Protein AF-A0A933GY65-F1 (afdb_monomer)

Mean predicted aligned error: 2.19 Å

pLDDT: mean 95.73, std 3.65, range [79.94, 98.5]

Structure (mmCIF, N/CA/C/O backbone):
data_AF-A0A933GY65-F1
#
_entry.id   AF-A0A933GY65-F1
#
loop_
_atom_site.group_PDB
_atom_site.id
_atom_site.type_symbol
_atom_site.label_atom_id
_atom_site.label_alt_id
_atom_site.label_comp_id
_atom_site.label_asym_id
_atom_site.label_entity_id
_atom_site.label_seq_id
_atom_site.pdbx_PDB_ins_code
_atom_site.Cartn_x
_atom_site.Cartn_y
_atom_site.Cartn_z
_atom_site.occupancy
_atom_site.B_iso_or_equiv
_atom_site.auth_seq_id
_atom_site.auth_comp_id
_atom_site.auth_asym_id
_atom_site.auth_atom_id
_atom_site.pdbx_PDB_model_num
ATOM 1 N N . MET A 1 1 ? 7.590 -11.487 -0.242 1.00 88.75 1 MET A N 1
ATOM 2 C CA . MET A 1 1 ? 6.693 -11.288 0.911 1.00 88.75 1 MET A CA 1
ATOM 3 C C . MET A 1 1 ? 6.846 -9.850 1.372 1.00 88.75 1 MET A C 1
ATOM 5 O O . MET A 1 1 ? 7.987 -9.442 1.556 1.00 88.75 1 MET A O 1
ATOM 9 N N . LEU A 1 2 ? 5.762 -9.082 1.470 1.00 94.00 2 LEU A N 1
ATOM 10 C CA . LEU A 1 2 ? 5.801 -7.688 1.924 1.00 94.00 2 LEU A CA 1
ATOM 11 C C . LEU A 1 2 ? 5.496 -7.602 3.419 1.00 94.00 2 LEU A C 1
ATOM 13 O O . LEU A 1 2 ? 4.710 -8.391 3.934 1.00 94.00 2 LEU A O 1
ATOM 17 N N . ASP A 1 3 ? 6.107 -6.640 4.102 1.00 96.38 3 ASP A N 1
ATOM 18 C CA . ASP A 1 3 ? 5.782 -6.310 5.488 1.00 96.38 3 ASP A CA 1
ATOM 19 C C . ASP A 1 3 ? 4.870 -5.074 5.577 1.00 96.38 3 ASP A C 1
ATOM 21 O O . ASP A 1 3 ? 4.602 -4.383 4.588 1.00 96.38 3 ASP A O 1
ATOM 25 N N . THR A 1 4 ? 4.414 -4.774 6.793 1.00 97.25 4 THR A N 1
ATOM 26 C CA . THR A 1 4 ? 3.550 -3.629 7.108 1.00 97.25 4 THR A CA 1
ATOM 27 C C . THR A 1 4 ? 4.150 -2.287 6.658 1.00 97.25 4 THR A C 1
ATOM 29 O O . THR A 1 4 ? 3.413 -1.368 6.299 1.00 97.25 4 THR A O 1
ATOM 32 N N . GLY A 1 5 ? 5.479 -2.141 6.689 1.00 96.81 5 GLY A N 1
ATOM 33 C CA . GLY A 1 5 ? 6.171 -0.898 6.347 1.00 96.81 5 GLY A CA 1
ATOM 34 C C . GLY A 1 5 ? 6.161 -0.633 4.845 1.00 96.81 5 GLY A C 1
ATOM 35 O O . GLY A 1 5 ? 5.779 0.459 4.416 1.00 96.81 5 GLY A O 1
ATOM 36 N N . ILE A 1 6 ? 6.519 -1.643 4.048 1.00 96.88 6 ILE A N 1
ATOM 37 C CA . ILE A 1 6 ? 6.461 -1.558 2.586 1.00 96.88 6 ILE A CA 1
ATOM 38 C C . ILE A 1 6 ? 5.017 -1.367 2.121 1.00 96.88 6 ILE A C 1
ATOM 40 O O . ILE A 1 6 ? 4.756 -0.460 1.331 1.00 96.88 6 ILE A O 1
ATOM 44 N N . LEU A 1 7 ? 4.068 -2.137 2.663 1.00 97.38 7 LEU A N 1
ATOM 45 C CA . LEU A 1 7 ? 2.648 -1.979 2.339 1.00 97.38 7 LEU A CA 1
ATOM 46 C C . LEU A 1 7 ? 2.150 -0.565 2.654 1.00 97.38 7 LEU A C 1
ATOM 48 O O . LEU A 1 7 ? 1.479 0.046 1.827 1.00 97.38 7 LEU A O 1
ATOM 52 N N . GLY A 1 8 ? 2.546 0.001 3.798 1.00 97.81 8 GLY A N 1
ATOM 53 C CA . GLY A 1 8 ? 2.211 1.376 4.168 1.00 97.81 8 GLY A CA 1
ATOM 54 C C . GLY A 1 8 ? 2.693 2.418 3.152 1.00 97.81 8 GLY A C 1
ATOM 55 O O . GLY A 1 8 ? 1.984 3.389 2.886 1.00 97.81 8 GLY A O 1
ATOM 56 N N . MET A 1 9 ? 3.870 2.212 2.555 1.00 98.19 9 MET A N 1
ATOM 57 C CA . MET A 1 9 ? 4.399 3.074 1.493 1.00 98.19 9 MET A CA 1
ATOM 58 C C . MET A 1 9 ? 3.645 2.889 0.172 1.00 98.19 9 MET A C 1
ATOM 60 O O . MET A 1 9 ? 3.296 3.881 -0.471 1.00 98.19 9 MET A O 1
ATOM 64 N N . VAL A 1 10 ? 3.339 1.642 -0.197 1.00 97.44 10 VAL A N 1
ATOM 65 C CA . VAL A 1 10 ? 2.571 1.312 -1.409 1.00 97.44 10 VAL A CA 1
ATOM 66 C C . VAL A 1 10 ? 1.188 1.966 -1.372 1.00 97.44 10 VAL A C 1
ATOM 68 O O . VAL A 1 10 ? 0.790 2.621 -2.330 1.00 97.44 10 VAL A O 1
ATOM 71 N N . VAL A 1 11 ? 0.482 1.900 -0.241 1.00 97.69 11 VAL A N 1
ATOM 72 C CA . VAL A 1 11 ? -0.884 2.445 -0.131 1.00 97.69 11 VAL A CA 1
ATOM 73 C C . VAL A 1 11 ? -0.932 3.950 0.168 1.00 97.69 11 V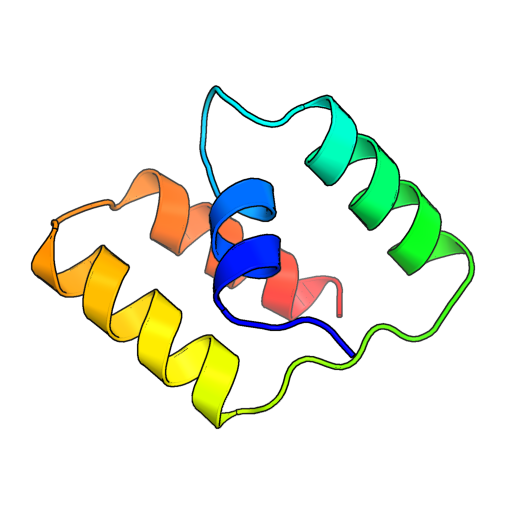AL A C 1
ATOM 75 O O . VAL A 1 11 ? -2.018 4.538 0.269 1.00 97.69 11 VAL A O 1
ATOM 78 N N . HIS A 1 12 ? 0.215 4.619 0.325 1.00 97.75 12 HIS A N 1
ATOM 79 C CA . HIS A 1 12 ? 0.253 6.044 0.646 1.00 97.75 12 HIS A CA 1
ATOM 80 C C . HIS A 1 1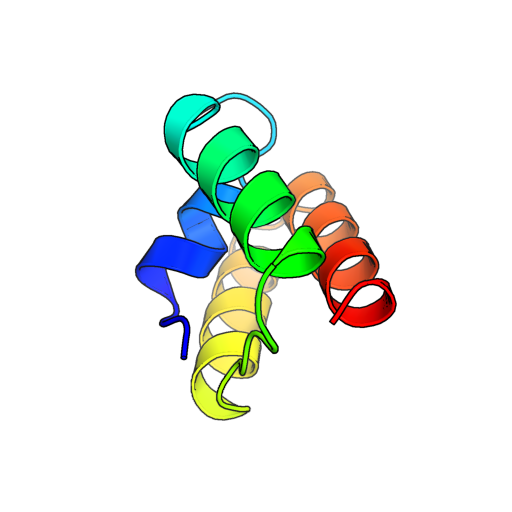2 ? -0.191 6.902 -0.561 1.00 97.75 12 HIS A C 1
ATOM 82 O O . HIS A 1 12 ? 0.402 6.838 -1.632 1.00 97.75 12 HIS A O 1
ATOM 88 N N . PRO A 1 13 ? -1.169 7.816 -0.419 1.00 96.00 13 PRO A N 1
ATOM 89 C CA . PRO A 1 13 ? -1.839 8.441 -1.567 1.00 96.00 13 PRO A CA 1
ATOM 90 C C . PRO A 1 13 ? -0.997 9.461 -2.351 1.00 96.00 13 PRO A C 1
ATOM 92 O O . PRO A 1 13 ? -1.452 9.957 -3.377 1.00 96.00 13 PRO A O 1
ATOM 95 N N . ARG A 1 14 ? 0.160 9.885 -1.824 1.00 94.38 14 ARG A N 1
ATOM 96 C CA . ARG A 1 14 ? 0.952 11.010 -2.376 1.00 94.38 14 ARG A CA 1
ATOM 97 C C . ARG A 1 14 ? 2.475 10.870 -2.292 1.00 94.38 14 ARG A C 1
ATOM 99 O O . ARG A 1 14 ? 3.182 11.751 -2.760 1.00 94.38 14 ARG A O 1
ATOM 106 N N . ARG A 1 15 ? 2.989 9.855 -1.603 1.00 95.75 15 ARG A N 1
ATOM 107 C CA . ARG A 1 15 ? 4.426 9.700 -1.306 1.00 95.75 15 ARG A CA 1
ATOM 108 C C . ARG A 1 15 ? 4.828 8.288 -1.689 1.00 95.75 15 ARG A C 1
ATOM 110 O O . ARG A 1 15 ? 3.946 7.448 -1.780 1.00 95.75 15 ARG A O 1
ATOM 117 N N . HIS A 1 16 ? 6.130 8.058 -1.836 1.00 97.06 16 HIS A N 1
ATOM 118 C CA . HIS A 1 16 ? 6.706 6.746 -2.147 1.00 97.06 16 HIS A CA 1
ATOM 119 C C . HIS A 1 16 ? 6.331 6.222 -3.540 1.00 97.06 16 HIS A C 1
ATOM 121 O O . HIS A 1 16 ? 6.131 5.028 -3.739 1.00 97.06 16 HIS A O 1
ATOM 127 N N . THR A 1 17 ? 6.232 7.125 -4.520 1.00 95.81 17 THR A N 1
ATOM 128 C CA . THR A 1 17 ? 5.934 6.776 -5.918 1.00 95.81 17 THR A CA 1
ATOM 129 C C . THR A 1 17 ? 6.978 5.824 -6.511 1.00 95.81 17 THR A C 1
ATOM 131 O O . THR A 1 17 ? 6.660 4.985 -7.343 1.00 95.81 17 THR A O 1
ATOM 134 N N . ASP A 1 18 ? 8.227 5.911 -6.062 1.00 97.44 18 ASP A N 1
ATOM 135 C CA . ASP A 1 18 ? 9.295 4.964 -6.382 1.00 97.44 18 ASP A CA 1
ATOM 136 C C . ASP A 1 18 ? 8.984 3.539 -5.895 1.00 97.44 18 ASP A C 1
ATOM 138 O O . ASP A 1 18 ? 9.117 2.589 -6.670 1.00 97.44 18 ASP A O 1
ATOM 142 N N . VAL A 1 19 ? 8.514 3.399 -4.651 1.00 97.38 19 VAL A N 1
ATOM 143 C CA . VAL A 1 19 ? 8.101 2.115 -4.060 1.00 97.38 19 VAL A CA 1
ATOM 144 C C . VAL A 1 19 ? 6.840 1.576 -4.735 1.00 97.38 19 VAL A C 1
ATOM 146 O O . VAL A 1 19 ? 6.768 0.383 -5.012 1.00 97.38 19 VAL A O 1
ATOM 149 N N . GLN A 1 20 ? 5.878 2.442 -5.058 1.00 96.50 20 GLN A N 1
ATOM 150 C CA . GLN A 1 20 ? 4.664 2.072 -5.798 1.00 96.50 20 GLN A CA 1
ATOM 151 C C . GLN A 1 20 ? 5.014 1.501 -7.171 1.00 96.50 20 GLN A C 1
ATOM 153 O O . GLN A 1 20 ? 4.690 0.357 -7.464 1.00 96.50 20 GLN A O 1
ATOM 158 N N . ASN A 1 21 ? 5.815 2.234 -7.948 1.00 96.94 21 ASN A N 1
ATOM 159 C CA . ASN A 1 21 ? 6.269 1.777 -9.258 1.00 96.94 21 ASN A CA 1
ATOM 160 C C . ASN A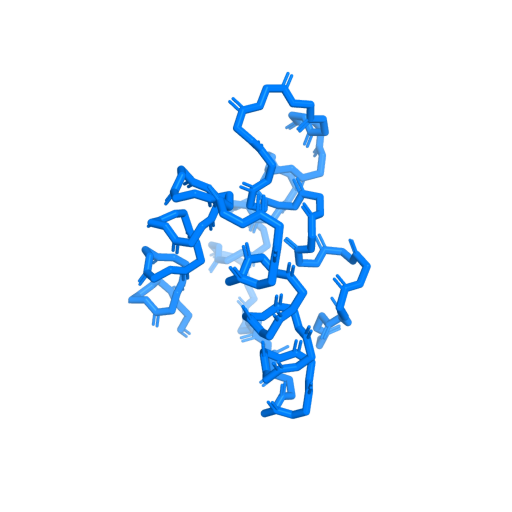 1 21 ? 7.083 0.474 -9.173 1.00 96.94 21 ASN A C 1
ATOM 162 O O . ASN A 1 21 ? 7.069 -0.331 -10.104 1.00 96.94 21 ASN A O 1
ATOM 166 N N . TRP A 1 22 ? 7.861 0.276 -8.103 1.00 96.81 22 TRP A N 1
ATOM 167 C CA . TRP A 1 22 ? 8.542 -0.996 -7.859 1.00 96.81 22 TRP A CA 1
ATOM 168 C C . TRP A 1 22 ? 7.548 -2.131 -7.590 1.00 96.81 22 TRP A C 1
ATOM 170 O O . TRP A 1 22 ? 7.709 -3.198 -8.180 1.00 96.81 22 TRP A O 1
ATOM 180 N N . CYS A 1 23 ? 6.526 -1.898 -6.763 1.00 95.94 23 CYS A N 1
ATOM 181 C CA . CYS A 1 23 ? 5.507 -2.895 -6.447 1.00 95.94 23 CYS A CA 1
ATOM 182 C C . CYS A 1 23 ? 4.713 -3.288 -7.694 1.00 95.94 23 CYS A C 1
ATOM 184 O O . CYS A 1 23 ? 4.565 -4.477 -7.952 1.00 95.94 23 CYS A O 1
ATOM 186 N N . ASP A 1 24 ? 4.307 -2.319 -8.518 1.00 95.12 24 ASP A N 1
ATOM 187 C CA . ASP A 1 24 ? 3.581 -2.577 -9.768 1.00 95.12 24 ASP A CA 1
ATOM 188 C C . ASP A 1 24 ? 4.390 -3.486 -10.701 1.00 95.12 24 ASP A C 1
ATOM 190 O O . ASP A 1 24 ? 3.886 -4.469 -11.239 1.00 95.12 24 ASP A O 1
ATOM 194 N N . ARG A 1 25 ? 5.694 -3.213 -10.852 1.00 96.75 25 ARG A N 1
ATOM 195 C CA . ARG A 1 25 ? 6.585 -4.091 -11.627 1.00 96.75 25 ARG A CA 1
ATOM 196 C C . ARG A 1 25 ? 6.728 -5.469 -10.988 1.00 96.75 25 ARG A C 1
ATOM 198 O O . ARG A 1 25 ? 6.758 -6.459 -11.711 1.00 96.75 25 ARG A O 1
ATOM 205 N N . ALA A 1 26 ? 6.822 -5.541 -9.661 1.00 94.88 26 ALA A N 1
ATOM 206 C CA . ALA A 1 26 ? 6.943 -6.806 -8.950 1.00 94.88 26 ALA A CA 1
ATOM 207 C C . ALA A 1 26 ? 5.694 -7.681 -9.132 1.00 94.88 26 ALA A C 1
ATOM 209 O O . ALA A 1 26 ? 5.855 -8.867 -9.397 1.00 94.88 26 ALA A O 1
ATOM 210 N N . LEU A 1 27 ? 4.489 -7.105 -9.078 1.00 94.56 27 LEU A N 1
ATOM 211 C CA . LEU A 1 27 ? 3.222 -7.810 -9.323 1.00 94.56 27 LEU A CA 1
ATOM 212 C C . LEU A 1 27 ? 3.147 -8.398 -10.740 1.00 94.56 27 LEU A C 1
ATOM 214 O O . LEU A 1 27 ? 2.615 -9.485 -10.936 1.00 94.56 27 LEU A O 1
ATOM 218 N N . LEU A 1 28 ? 3.736 -7.722 -11.732 1.00 95.44 28 LEU A N 1
ATOM 219 C CA . LEU A 1 28 ? 3.793 -8.225 -13.110 1.00 95.44 28 LEU A CA 1
ATOM 220 C C . LEU A 1 28 ? 4.802 -9.367 -13.311 1.00 95.44 28 LEU A C 1
ATOM 222 O O . LEU A 1 28 ? 4.697 -10.113 -14.283 1.00 95.44 28 LEU A O 1
ATOM 226 N N . GLN A 1 29 ? 5.817 -9.472 -12.452 1.00 96.06 29 GLN A N 1
ATOM 227 C CA . GLN A 1 29 ? 6.957 -10.378 -12.648 1.00 96.06 29 GLN A CA 1
ATOM 228 C C . GLN A 1 29 ? 6.985 -11.542 -11.656 1.00 96.06 29 GLN A C 1
ATOM 230 O O . GLN A 1 29 ? 7.630 -12.562 -11.913 1.00 96.06 29 GLN A O 1
ATOM 235 N N . HIS A 1 30 ? 6.324 -11.391 -10.513 1.00 94.38 30 HIS A N 1
ATOM 236 C CA . HIS A 1 30 ? 6.456 -12.275 -9.369 1.00 94.38 30 HIS A CA 1
ATOM 237 C C . HIS A 1 30 ? 5.128 -12.417 -8.632 1.00 94.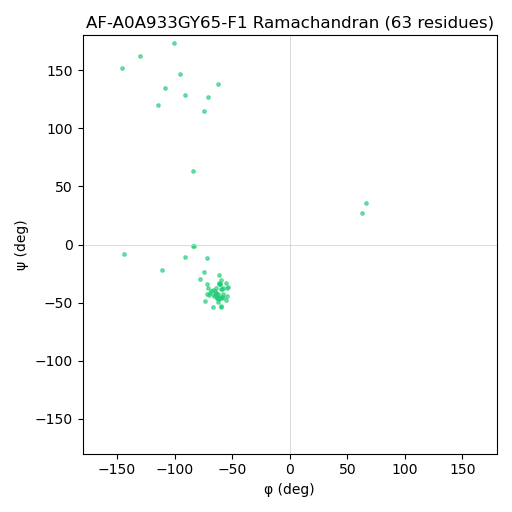38 30 HIS A C 1
ATOM 239 O O . HIS A 1 30 ? 4.334 -11.485 -8.559 1.00 94.38 30 HIS A O 1
ATOM 245 N N . GLN A 1 31 ? 4.939 -13.567 -7.985 1.00 93.50 31 GLN A N 1
ATOM 246 C CA . GLN A 1 31 ? 3.879 -13.710 -6.999 1.00 93.50 31 GLN A CA 1
ATOM 247 C C . GLN A 1 31 ? 4.279 -12.967 -5.721 1.00 93.50 31 GLN A C 1
ATOM 249 O O . GLN A 1 31 ? 5.252 -13.324 -5.043 1.00 93.50 31 GLN A O 1
ATOM 254 N N . VAL A 1 32 ? 3.536 -11.917 -5.394 1.00 93.62 32 VAL A N 1
ATOM 255 C CA . VAL A 1 32 ? 3.736 -11.141 -4.173 1.00 93.62 32 VAL A CA 1
ATOM 256 C C . VAL A 1 32 ? 2.860 -11.735 -3.076 1.00 93.62 32 VAL A C 1
ATOM 258 O O . VAL A 1 32 ? 1.672 -11.947 -3.252 1.00 93.62 32 VAL A O 1
ATOM 261 N N . LEU A 1 33 ? 3.465 -12.024 -1.926 1.00 94.38 33 LEU A N 1
ATOM 262 C CA . LEU A 1 33 ? 2.754 -12.549 -0.761 1.00 94.38 33 LEU A CA 1
ATOM 263 C C . LEU A 1 33 ? 2.673 -11.477 0.319 1.00 94.38 33 LEU A C 1
ATOM 265 O O . LEU A 1 33 ? 3.692 -10.860 0.649 1.00 94.38 33 LEU A O 1
ATOM 269 N N . VAL A 1 34 ? 1.496 -11.312 0.909 1.00 95.12 34 VAL A N 1
ATOM 270 C CA . VAL A 1 34 ? 1.268 -10.462 2.078 1.00 95.12 34 VAL A CA 1
ATOM 271 C C . VAL A 1 34 ? 0.873 -11.357 3.253 1.00 95.12 34 VAL A C 1
ATOM 273 O O . VAL A 1 34 ? -0.115 -12.079 3.151 1.00 95.12 34 VAL A O 1
ATOM 276 N N . PRO A 1 35 ? 1.630 -11.362 4.364 1.00 95.94 35 PRO A N 1
ATOM 277 C CA . PRO A 1 35 ? 1.209 -12.049 5.578 1.00 95.94 35 PRO A CA 1
ATOM 278 C C . PRO A 1 35 ? -0.082 -11.439 6.125 1.00 95.94 35 PRO A C 1
ATOM 280 O O . PRO A 1 35 ? -0.176 -10.218 6.235 1.00 95.94 35 PRO A O 1
ATOM 283 N N . GLU A 1 36 ? -1.019 -12.273 6.580 1.00 96.44 36 GLU A N 1
ATOM 284 C CA . GLU A 1 36 ? -2.280 -11.814 7.194 1.00 96.44 36 GLU A CA 1
ATOM 285 C C . GLU A 1 36 ? -2.048 -10.834 8.356 1.00 96.44 36 GLU A C 1
ATOM 287 O O . GLU A 1 36 ? -2.768 -9.852 8.511 1.00 96.44 36 GLU A O 1
ATOM 292 N N . ILE A 1 37 ? -0.993 -11.052 9.152 1.00 97.06 37 ILE A N 1
ATOM 293 C CA . ILE A 1 37 ? -0.616 -10.149 10.250 1.00 97.06 37 ILE A CA 1
ATOM 294 C C . ILE A 1 37 ? -0.203 -8.766 9.730 1.00 97.06 37 ILE A C 1
ATOM 296 O O . ILE A 1 37 ? -0.535 -7.761 10.356 1.00 97.06 37 ILE A O 1
ATOM 300 N N . ALA A 1 38 ? 0.494 -8.700 8.593 1.00 97.06 38 ALA A N 1
ATOM 301 C CA . ALA A 1 38 ? 0.935 -7.435 8.014 1.00 97.06 38 ALA A CA 1
ATOM 302 C C . ALA A 1 38 ? -0.250 -6.623 7.471 1.00 97.06 38 ALA A C 1
ATOM 304 O O . ALA A 1 38 ? -0.319 -5.416 7.723 1.00 97.06 38 ALA A O 1
ATOM 305 N N . ASP A 1 39 ? -1.200 -7.285 6.797 1.00 96.94 39 ASP A N 1
ATOM 306 C CA . ASP A 1 39 ? -2.456 -6.646 6.388 1.00 96.94 39 ASP A CA 1
ATOM 307 C C . ASP A 1 39 ? -3.229 -6.131 7.609 1.00 96.94 39 ASP A C 1
ATOM 309 O O . ASP A 1 39 ? -3.513 -4.935 7.720 1.00 96.94 39 ASP A O 1
ATOM 313 N N . TYR A 1 40 ? -3.471 -7.008 8.588 1.00 97.50 40 TYR A N 1
ATOM 314 C CA . TYR A 1 40 ? -4.227 -6.671 9.790 1.00 97.50 40 TYR A CA 1
ATOM 315 C C . TYR A 1 40 ? -3.631 -5.468 10.536 1.00 97.50 40 TYR A C 1
ATOM 317 O O . TYR A 1 40 ? -4.349 -4.532 10.908 1.00 97.50 40 TYR A O 1
ATOM 325 N N . GLU A 1 41 ? -2.314 -5.459 10.757 1.00 98.31 41 GLU A N 1
ATOM 326 C CA . GLU A 1 41 ? -1.639 -4.353 11.433 1.00 98.31 41 GLU A CA 1
ATOM 327 C C . GLU A 1 41 ? -1.761 -3.036 10.668 1.00 98.31 41 GLU A C 1
ATOM 329 O O . GLU A 1 41 ? -1.980 -1.986 11.288 1.00 98.31 41 GLU A O 1
ATOM 334 N N . LEU A 1 42 ? -1.597 -3.074 9.343 1.00 98.44 42 LEU A N 1
ATOM 335 C CA . LEU A 1 42 ? -1.707 -1.887 8.510 1.00 98.44 42 LEU A CA 1
ATOM 336 C C . LEU A 1 42 ? -3.142 -1.369 8.519 1.00 98.44 42 LEU A C 1
ATOM 338 O O . LEU A 1 42 ? -3.371 -0.214 8.886 1.00 98.44 42 LEU A O 1
ATOM 342 N N . ARG A 1 43 ? -4.110 -2.227 8.193 1.00 98.44 43 ARG A N 1
ATOM 343 C CA . ARG A 1 43 ? -5.535 -1.898 8.154 1.00 98.44 43 ARG A CA 1
ATOM 344 C C . ARG A 1 43 ? -6.000 -1.302 9.480 1.00 98.44 43 ARG A C 1
ATOM 346 O O . ARG A 1 43 ? -6.632 -0.244 9.487 1.00 98.44 43 ARG A O 1
ATOM 353 N N . ARG A 1 44 ? -5.599 -1.886 10.616 1.00 98.50 44 ARG A N 1
ATOM 354 C CA . ARG A 1 44 ? -5.882 -1.346 11.957 1.00 98.50 44 ARG A CA 1
ATOM 355 C C . ARG A 1 44 ? -5.316 0.064 12.153 1.00 98.50 44 ARG A C 1
ATOM 357 O O . ARG A 1 44 ? -6.027 0.930 12.663 1.00 98.50 44 ARG A O 1
ATOM 364 N N . LYS A 1 45 ? -4.059 0.315 11.768 1.00 98.44 45 LYS A N 1
ATOM 365 C CA . LYS A 1 45 ? -3.427 1.645 11.883 1.00 98.44 45 LYS A CA 1
ATOM 366 C C . LYS A 1 45 ? -4.124 2.679 10.997 1.00 98.44 45 LYS A C 1
ATOM 368 O O . LYS A 1 45 ? -4.379 3.794 11.451 1.00 98.44 45 LYS A O 1
ATOM 373 N N . LEU A 1 46 ? -4.465 2.311 9.761 1.00 98.44 46 LEU A N 1
ATOM 374 C CA . LEU A 1 46 ? -5.153 3.198 8.821 1.00 98.44 46 LEU A CA 1
ATOM 375 C C . LEU A 1 46 ? -6.566 3.551 9.302 1.00 98.44 46 LEU A C 1
ATOM 377 O O . LEU A 1 46 ? -6.941 4.723 9.259 1.00 98.44 46 LEU A O 1
ATOM 381 N N . LEU A 1 47 ? -7.319 2.566 9.804 1.00 98.44 47 LEU A N 1
ATOM 382 C CA . LEU A 1 47 ? -8.643 2.773 10.400 1.00 98.44 47 LEU A CA 1
ATOM 383 C C . LEU A 1 47 ? -8.567 3.677 11.629 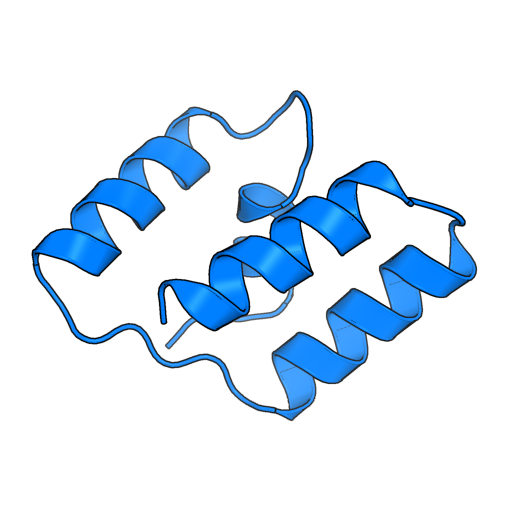1.00 98.44 47 LEU A C 1
ATOM 385 O O . LEU A 1 47 ? -9.326 4.637 11.731 1.00 98.44 47 LEU A O 1
ATOM 389 N N . HIS A 1 48 ? -7.614 3.415 12.528 1.00 98.38 48 HIS A N 1
ATOM 390 C CA . HIS A 1 48 ? -7.395 4.243 13.711 1.00 98.38 48 HIS A CA 1
ATOM 391 C C . HIS A 1 48 ? -7.077 5.703 13.349 1.00 98.38 48 HIS A C 1
ATOM 393 O O . HIS A 1 48 ? -7.556 6.619 14.010 1.00 98.38 48 HIS A O 1
ATOM 399 N N . GLY A 1 49 ? -6.306 5.923 12.281 1.00 97.94 49 GLY A N 1
ATOM 400 C CA . GLY A 1 49 ? -5.974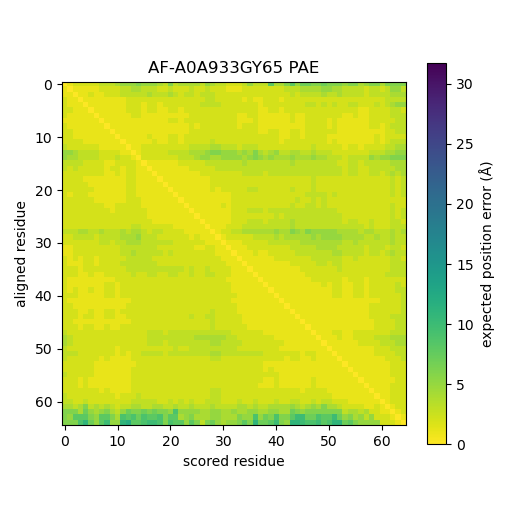 7.257 11.778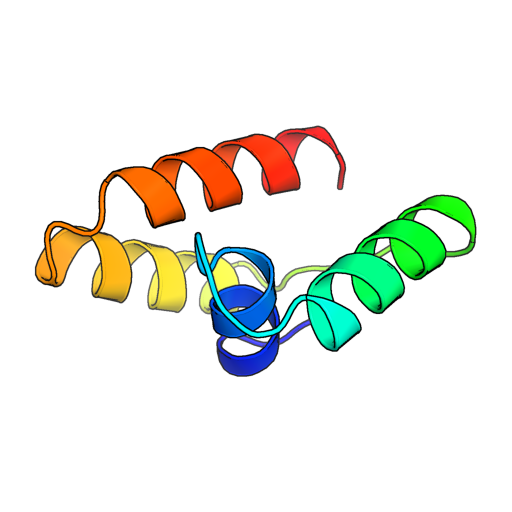 1.00 97.94 49 GLY A CA 1
ATOM 401 C C . GLY A 1 49 ? -7.026 7.898 10.865 1.00 97.94 49 GLY A C 1
ATOM 402 O O . GLY A 1 49 ? -6.794 9.006 10.386 1.00 97.94 49 GLY A O 1
ATOM 403 N N . GLY A 1 50 ? -8.144 7.225 10.563 1.00 97.94 50 GLY A N 1
ATOM 404 C CA . GLY A 1 50 ? -9.154 7.725 9.621 1.00 97.94 50 GLY A CA 1
ATOM 405 C C . GLY A 1 50 ? -8.639 7.905 8.183 1.00 97.94 50 GLY A C 1
ATOM 406 O O . GLY A 1 50 ? -9.142 8.748 7.438 1.00 97.94 50 GLY A O 1
ATOM 407 N N . LEU A 1 51 ? -7.623 7.139 7.772 1.00 98.19 51 LEU A N 1
ATOM 408 C CA . LEU A 1 51 ? -6.916 7.302 6.497 1.00 98.19 51 LEU A CA 1
ATOM 409 C C . LEU A 1 51 ? -7.643 6.603 5.337 1.00 98.19 51 LEU A C 1
ATOM 411 O O . LEU A 1 51 ? -7.119 5.688 4.702 1.00 98.19 51 LEU A O 1
ATOM 415 N N . THR A 1 52 ? -8.855 7.062 5.031 1.00 97.44 52 THR A N 1
ATOM 416 C CA . THR A 1 52 ? -9.784 6.423 4.077 1.00 97.44 52 THR A CA 1
ATOM 417 C C . THR A 1 52 ? -9.204 6.184 2.682 1.00 97.44 52 THR A C 1
ATOM 419 O O . THR A 1 52 ? 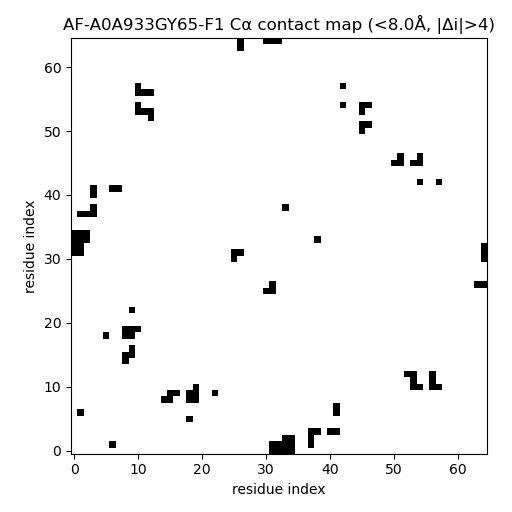-9.459 5.142 2.088 1.00 97.44 52 THR A O 1
ATOM 422 N N . ARG A 1 53 ? -8.378 7.101 2.156 1.00 97.94 53 ARG A N 1
ATOM 423 C CA . ARG A 1 53 ? -7.725 6.916 0.844 1.00 97.94 53 ARG A CA 1
ATOM 424 C C . ARG A 1 53 ? -6.707 5.777 0.849 1.00 97.94 53 ARG A C 1
ATOM 426 O O . ARG A 1 53 ? -6.623 5.051 -0.130 1.00 97.94 53 ARG A O 1
ATOM 433 N N . SER A 1 54 ? -5.947 5.627 1.932 1.00 98.06 54 SER A N 1
ATOM 434 C CA . SER A 1 54 ? -4.985 4.530 2.059 1.00 98.06 54 SER A CA 1
ATOM 435 C C . SER A 1 54 ? -5.681 3.191 2.262 1.00 98.06 54 SER A C 1
ATOM 437 O O . SER A 1 54 ? -5.208 2.200 1.730 1.00 98.06 54 SER A O 1
ATOM 439 N N . ILE A 1 55 ? -6.823 3.167 2.958 1.00 98.06 55 ILE A N 1
ATOM 440 C CA . ILE A 1 55 ? -7.663 1.962 3.066 1.00 98.06 55 ILE A CA 1
ATOM 441 C C . ILE A 1 55 ? -8.165 1.553 1.679 1.00 98.06 55 ILE A C 1
ATOM 443 O O . ILE A 1 55 ? -7.954 0.423 1.270 1.00 98.06 55 ILE A O 1
ATOM 447 N N . ALA A 1 56 ? -8.714 2.496 0.908 1.00 97.75 56 ALA A N 1
ATOM 448 C CA . ALA A 1 56 ? -9.175 2.209 -0.450 1.00 97.75 56 ALA A CA 1
ATOM 449 C C . ALA A 1 56 ? -8.045 1.731 -1.383 1.00 97.75 56 ALA A C 1
ATOM 451 O O . ALA A 1 56 ? -8.286 0.939 -2.288 1.00 97.75 56 ALA A O 1
ATOM 452 N N . ASN A 1 57 ? -6.815 2.217 -1.190 1.00 97.00 57 ASN A N 1
ATOM 453 C CA . ASN A 1 57 ? -5.654 1.726 -1.931 1.00 97.00 57 ASN A CA 1
ATOM 454 C C . ASN A 1 57 ? -5.246 0.311 -1.493 1.00 97.00 57 ASN A C 1
ATOM 456 O O . ASN A 1 57 ? -4.868 -0.482 -2.347 1.00 97.00 57 ASN A O 1
ATOM 460 N N . LEU A 1 58 ? -5.338 -0.005 -0.197 1.00 96.94 58 LEU A N 1
ATOM 461 C CA . LEU A 1 58 ? -5.089 -1.350 0.329 1.00 96.94 58 LEU A CA 1
ATOM 462 C C . LEU A 1 58 ? -6.106 -2.356 -0.227 1.00 96.94 58 LEU A C 1
ATOM 464 O O . LEU A 1 58 ? -5.704 -3.389 -0.744 1.00 96.94 58 LEU A O 1
ATOM 468 N N . ASP A 1 59 ? -7.393 -2.003 -0.227 1.00 96.19 59 ASP A N 1
ATOM 469 C CA . ASP A 1 59 ? -8.463 -2.852 -0.772 1.00 96.19 59 ASP A CA 1
ATOM 470 C C . ASP A 1 59 ? -8.278 -3.131 -2.274 1.00 96.19 59 ASP A C 1
ATOM 472 O O . ASP A 1 59 ? -8.614 -4.206 -2.757 1.00 96.19 59 ASP A O 1
ATOM 476 N N . ARG A 1 60 ? -7.739 -2.168 -3.036 1.00 94.12 60 ARG A N 1
ATOM 477 C CA . ARG A 1 60 ? -7.400 -2.387 -4.453 1.00 94.12 60 ARG A CA 1
ATOM 478 C C . ARG A 1 60 ? -6.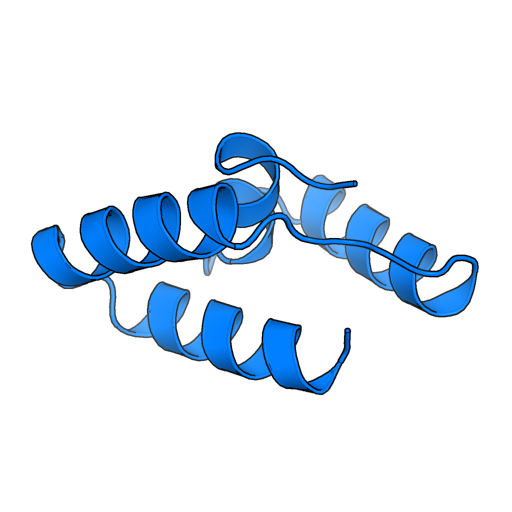218 -3.330 -4.608 1.00 94.12 60 ARG A C 1
ATOM 480 O O . ARG A 1 60 ? -6.276 -4.219 -5.443 1.00 94.12 60 ARG A O 1
ATOM 487 N N . LEU A 1 61 ? -5.181 -3.147 -3.792 1.00 91.69 61 LEU A N 1
ATOM 488 C CA . LEU A 1 61 ? -4.000 -4.000 -3.830 1.00 91.69 61 LEU A CA 1
ATOM 489 C C . LEU A 1 61 ? -4.363 -5.465 -3.548 1.00 91.69 61 LEU A C 1
ATOM 491 O O . LEU A 1 61 ? -3.838 -6.341 -4.214 1.00 91.69 61 LEU A O 1
ATOM 495 N N . GLU A 1 62 ? -5.292 -5.738 -2.628 1.00 88.00 62 GLU A N 1
ATOM 496 C CA . GLU A 1 62 ? -5.789 -7.099 -2.355 1.00 88.00 62 GLU A CA 1
ATOM 497 C C . GLU A 1 62 ? -6.478 -7.772 -3.551 1.00 88.00 62 GLU A C 1
ATOM 499 O O . GLU A 1 62 ? -6.501 -8.996 -3.619 1.00 88.00 62 GLU A O 1
ATOM 504 N N . VAL A 1 63 ? -7.040 -7.003 -4.489 1.00 85.56 63 VAL A N 1
ATOM 505 C CA . VAL A 1 63 ? -7.633 -7.546 -5.725 1.00 85.56 63 VAL A CA 1
ATOM 506 C C . VAL A 1 63 ? -6.556 -7.916 -6.749 1.00 85.56 63 VAL A C 1
ATOM 508 O O . VAL A 1 63 ? -6.770 -8.818 -7.557 1.00 85.56 63 VAL A O 1
ATOM 511 N N . ASP A 1 64 ? -5.420 -7.217 -6.718 1.00 79.94 64 ASP A N 1
ATOM 512 C CA . ASP A 1 64 ? -4.316 -7.376 -7.669 1.00 79.94 64 ASP A CA 1
ATOM 513 C C . ASP A 1 64 ? -3.257 -8.408 -7.214 1.00 79.94 64 ASP A C 1
ATOM 515 O O . ASP A 1 64 ? -2.374 -8.760 -8.002 1.00 79.94 64 ASP A O 1
ATOM 519 N N . LEU A 1 65 ? -3.322 -8.869 -5.956 1.00 81.06 65 LEU A N 1
ATOM 520 C CA . LEU A 1 65 ? -2.450 -9.894 -5.355 1.00 81.06 65 LEU A CA 1
ATOM 521 C C . LEU A 1 65 ? -2.936 -11.323 -5.646 1.00 81.06 65 LEU A C 1
ATOM 523 O O . LEU A 1 65 ? -2.056 -12.184 -5.895 1.00 81.06 65 LEU A O 1
#

Radius of gyration: 11.0 Å; Cα contacts (8 Å, |Δi|>4): 56; chains: 1; bounding box: 19×25×27 Å

Sequence (65 aa):
MLDTGILGMVVHPRRHTDVQNWCDRALLQHQVLVPEIADYELRRKLLHGGLTRSIANLDRLEVDL

Foldseek 3Di:
DDALVLLQLLLDPPHNVVSVVVVVVCLVPHDDDDDPVRLVVNLVVCVVVVVVSSNVSSVVVVVSD

Solvent-accessible surface area (backbone atoms only — not comparable to full-atom values): 3679 Å² total; per-residue (Å²): 110,54,49,42,68,59,50,52,36,50,23,36,91,84,51,48,63,69,54,33,57,49,49,58,54,41,58,77,75,43,90,63,42,70,49,71,66,28,52,52,55,40,53,52,53,32,60,75,68,66,38,60,67,34,50,56,40,45,60,51,49,66,74,74,93

Secondary structure (DSSP, 8-state):
---HHHHHHHT-SSS-HHHHHHHHHHHHHS-----HHHHHHHHHHHHHTT-HHHHHHHHHHHHH-